Protein AF-A0A356KES4-F1 (afdb_monomer_lite)

Radius of gyration: 26.21 Å; chains: 1; bounding box: 47×46×89 Å

Secondary structure (DSSP, 8-state):
------HHHHHHHHHHHHHHHHHHHHHHHHHHHHHHHHHHHHHHHHHHHHHH--TTSS-SHHHHHSS--SSSHHHH--TTSPBPEEETTTTEEESB-S-SS-PEEETTEEE-B-TTSPBP-PPP-SS-----

pLDDT: mean 84.54, std 13.21, range [36.19, 96.12]

Foldseek 3Di:
DDDDQDPVNVVVVVVVVVVVVVVVVVVVVVVLVVVLVVQQVVLVVLLVCQDCNDPVDLDHDCSAAVDGDQFLVVLADVVPKDEWDADPVVRDIHIRDHNSDDFDDDPNDGADAGSVRDGDDDDGPPDPPPPD

Sequence (132 aa):
MSRRLTLIELLLVVFILAAVAASAATLTDDVDVQARYDVTASRREQVRRAILGEAQAVSGFVADMGRLPTGLDELLQPGTLQTWAFDATYGAGAGWRGPYLSAQFKDGQPVFRDGWGNDWQLWPAAGAAGYG

Structure (mmCIF, N/CA/C/O backbone):
data_AF-A0A356KES4-F1
#
_entry.id   AF-A0A356KES4-F1
#
loop_
_atom_site.group_PDB
_atom_site.id
_atom_site.type_symbol
_atom_site.label_atom_id
_atom_site.label_alt_id
_atom_site.label_comp_id
_atom_site.label_asym_id
_atom_site.label_entity_id
_atom_site.label_seq_id
_atom_site.pdbx_PDB_ins_code
_atom_site.Cartn_x
_atom_site.Cartn_y
_atom_site.Cartn_z
_atom_site.occupancy
_atom_site.B_iso_or_equiv
_atom_site.auth_seq_id
_atom_site.auth_comp_id
_atom_site.auth_asym_id
_atom_site.auth_atom_id
_atom_site.pdbx_PDB_model_num
ATOM 1 N N . MET A 1 1 ? -16.942 16.734 58.321 1.00 45.50 1 MET A N 1
ATOM 2 C CA . MET A 1 1 ? -18.354 16.512 57.939 1.00 45.50 1 MET A CA 1
ATOM 3 C C . MET A 1 1 ? -18.372 15.402 56.892 1.00 45.50 1 MET A C 1
ATOM 5 O O . MET A 1 1 ? -18.305 15.670 55.703 1.00 45.50 1 MET A O 1
ATOM 9 N N . SER A 1 2 ? -18.303 14.145 57.332 1.00 56.56 2 SER A N 1
ATOM 10 C CA . SER A 1 2 ? -18.157 12.992 56.435 1.00 56.56 2 SER A CA 1
ATOM 11 C C . SER A 1 2 ? -19.545 12.579 55.948 1.00 56.56 2 SER A C 1
ATOM 13 O O . SER A 1 2 ? -20.330 12.046 56.734 1.00 56.56 2 SER A O 1
ATOM 15 N N . ARG A 1 3 ? -19.886 12.873 54.687 1.00 63.22 3 ARG A N 1
ATOM 16 C CA . ARG A 1 3 ? -21.101 12.330 54.059 1.00 63.22 3 ARG A CA 1
ATOM 17 C C . ARG A 1 3 ? -20.990 10.805 54.078 1.00 63.22 3 ARG A C 1
ATOM 19 O O . ARG A 1 3 ? -20.049 10.244 53.526 1.00 63.22 3 ARG A O 1
ATOM 26 N N . ARG A 1 4 ? -21.912 10.147 54.779 1.00 62.84 4 ARG A N 1
ATOM 27 C CA . ARG A 1 4 ? -22.005 8.687 54.815 1.00 62.84 4 ARG A CA 1
ATOM 28 C C . ARG A 1 4 ? -22.677 8.254 53.515 1.00 62.84 4 ARG A C 1
ATOM 30 O O . ARG A 1 4 ? -23.871 8.481 53.361 1.00 62.84 4 ARG A O 1
ATOM 37 N N . LEU A 1 5 ? -21.903 7.691 52.589 1.00 72.75 5 LEU A N 1
ATOM 38 C CA . LEU A 1 5 ? -22.441 7.029 51.402 1.00 72.75 5 LEU A CA 1
ATOM 39 C C . LEU A 1 5 ? -23.367 5.903 51.865 1.00 72.75 5 LEU A C 1
ATOM 41 O O . LEU A 1 5 ? -22.968 5.044 52.655 1.00 72.75 5 LEU A O 1
ATOM 45 N N . THR A 1 6 ? -24.616 5.941 51.418 1.00 90.06 6 THR A N 1
ATOM 46 C CA . THR A 1 6 ? -25.573 4.867 51.696 1.00 90.06 6 THR A CA 1
ATOM 47 C C . THR A 1 6 ? -25.350 3.712 50.717 1.00 90.06 6 THR A C 1
ATOM 49 O O . THR A 1 6 ? -24.868 3.920 49.604 1.00 90.06 6 THR A O 1
ATOM 52 N N . LEU A 1 7 ? -25.701 2.480 51.108 1.00 88.62 7 LEU A N 1
ATOM 53 C CA . LEU A 1 7 ? -25.548 1.301 50.238 1.00 88.62 7 LEU A CA 1
ATOM 54 C C . LEU A 1 7 ? -26.289 1.464 48.904 1.00 88.62 7 LEU A C 1
ATOM 56 O O . LEU A 1 7 ? -25.790 1.038 47.868 1.00 88.62 7 LEU A O 1
ATOM 60 N N . ILE A 1 8 ? -27.454 2.118 48.926 1.00 91.25 8 ILE A N 1
ATOM 61 C CA . ILE A 1 8 ? -28.252 2.368 47.724 1.00 91.25 8 ILE A CA 1
ATOM 62 C C . ILE A 1 8 ? -27.596 3.392 46.793 1.00 91.25 8 ILE A C 1
ATOM 64 O O . ILE A 1 8 ? -27.653 3.235 45.580 1.00 91.25 8 ILE A O 1
ATOM 68 N N . GLU A 1 9 ? -26.929 4.407 47.341 1.00 90.81 9 GLU A N 1
ATOM 69 C CA . GLU A 1 9 ? -26.209 5.412 46.558 1.00 90.81 9 GLU A CA 1
ATOM 70 C C . GLU A 1 9 ? -24.961 4.810 45.912 1.00 90.81 9 GLU A C 1
ATOM 72 O O . GLU A 1 9 ? -24.713 5.033 44.731 1.00 90.81 9 GLU A O 1
ATOM 77 N N . LEU A 1 10 ? -24.227 3.967 46.642 1.00 91.69 10 LEU A N 1
ATOM 78 C CA . LEU A 1 10 ? -23.095 3.236 46.076 1.00 91.69 10 LEU A CA 1
ATOM 79 C C . LEU A 1 10 ? -23.551 2.263 44.976 1.00 91.69 10 LEU A C 1
ATOM 81 O O . LEU A 1 10 ? -22.905 2.176 43.935 1.00 91.69 10 LEU A O 1
ATOM 85 N N . LEU A 1 11 ? -24.695 1.598 45.158 1.00 92.38 11 LEU A N 1
ATOM 86 C CA . LEU A 1 11 ? -25.292 0.730 44.140 1.00 92.38 11 LEU A CA 1
ATOM 87 C C . LEU A 1 11 ? -25.728 1.522 42.899 1.00 92.38 11 LEU A C 1
ATOM 89 O O . LEU A 1 11 ? -25.426 1.108 41.781 1.00 92.38 11 LEU A O 1
ATOM 93 N N . LEU A 1 12 ? -26.381 2.673 43.080 1.00 93.81 12 LEU A N 1
ATOM 94 C CA . LEU A 1 12 ? -26.788 3.554 41.983 1.00 93.81 12 LEU A CA 1
ATOM 95 C C . LEU A 1 12 ? -25.571 4.063 41.199 1.00 93.81 12 LEU A C 1
ATOM 97 O O . LEU A 1 12 ? -25.578 4.040 39.972 1.00 93.81 12 LEU A O 1
ATOM 101 N N . VAL A 1 13 ? -24.513 4.487 41.892 1.00 95.38 13 VAL A N 1
ATOM 102 C CA . VAL A 1 13 ? -23.278 4.960 41.254 1.00 95.38 13 VAL A CA 1
ATOM 103 C C . VAL A 1 13 ? -22.629 3.844 40.443 1.00 95.38 13 VAL A C 1
ATOM 105 O O . VAL A 1 13 ? -22.304 4.062 39.280 1.00 95.38 13 VAL A O 1
ATOM 108 N N . VAL A 1 14 ? -22.486 2.642 41.007 1.00 94.62 14 VAL A N 1
ATOM 109 C CA . VAL A 1 14 ? -21.913 1.499 40.276 1.00 94.62 14 VAL A CA 1
ATOM 110 C C . VAL A 1 14 ? -22.782 1.119 39.075 1.00 94.62 14 VAL A C 1
ATOM 112 O O . VAL A 1 14 ? -22.244 0.843 38.006 1.00 94.62 14 VAL A O 1
ATOM 115 N N . PHE A 1 15 ? -24.109 1.171 39.207 1.00 95.44 15 PHE A N 1
ATOM 116 C CA . PHE A 1 15 ? -25.029 0.926 38.096 1.00 95.44 15 PHE A CA 1
ATOM 117 C C . PHE 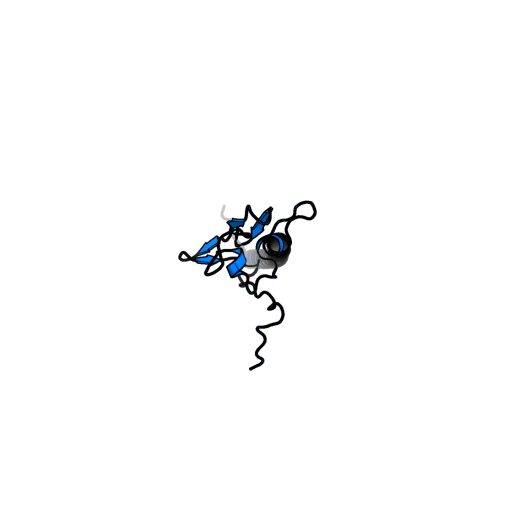A 1 15 ? -24.861 1.951 36.964 1.00 95.44 15 PHE A C 1
ATOM 119 O O . PHE A 1 15 ? -24.739 1.569 35.800 1.00 95.44 15 PHE A O 1
ATOM 126 N N . ILE A 1 16 ? -24.789 3.244 37.293 1.00 96.12 16 ILE A N 1
ATOM 127 C CA . ILE A 1 16 ? -24.574 4.310 36.303 1.00 96.12 16 ILE A CA 1
ATOM 128 C C . ILE A 1 16 ? -23.195 4.165 35.648 1.00 96.12 16 ILE A C 1
ATOM 130 O O . ILE A 1 16 ? -23.091 4.266 34.429 1.00 96.12 16 ILE A O 1
ATOM 134 N N . LEU A 1 17 ? -22.143 3.883 36.424 1.00 95.88 17 LEU A N 1
ATOM 135 C CA . LEU A 1 17 ? -20.797 3.668 35.886 1.00 95.88 17 LEU A CA 1
ATOM 136 C C . LEU A 1 17 ? -20.749 2.465 34.938 1.00 95.88 17 LEU A C 1
ATOM 138 O O . LEU A 1 17 ? -20.122 2.559 33.887 1.00 95.88 17 LEU A O 1
ATOM 142 N N . ALA A 1 18 ? -21.441 1.370 35.263 1.00 94.94 18 ALA A N 1
ATOM 143 C CA . ALA A 1 18 ? -21.543 0.208 34.384 1.00 94.94 18 ALA A CA 1
ATOM 144 C C . ALA A 1 18 ? -22.290 0.538 33.081 1.00 94.94 18 ALA A C 1
ATOM 146 O O . ALA A 1 18 ? -21.837 0.154 32.004 1.00 94.94 18 ALA A O 1
ATOM 147 N N . ALA A 1 19 ? -23.390 1.293 33.158 1.00 94.19 19 ALA A N 1
ATOM 148 C CA . ALA A 1 19 ? -24.142 1.723 31.979 1.00 94.19 19 ALA A CA 1
ATOM 149 C C . ALA A 1 19 ? -23.319 2.655 31.068 1.00 94.19 19 ALA A C 1
ATOM 151 O O . ALA A 1 19 ? -23.332 2.489 29.850 1.00 94.19 19 ALA A O 1
ATOM 152 N N . VAL A 1 20 ? -22.569 3.597 31.652 1.00 94.44 20 VAL A N 1
ATOM 153 C CA . VAL A 1 20 ? -21.672 4.504 30.913 1.00 94.44 20 VAL A CA 1
ATOM 154 C C . VAL A 1 20 ? -20.486 3.749 30.310 1.00 94.44 20 VAL A C 1
ATOM 156 O O . VAL A 1 20 ? -20.101 4.011 29.174 1.00 94.44 20 VAL A O 1
ATOM 159 N N . ALA A 1 21 ? -19.909 2.793 31.039 1.00 91.62 21 ALA A N 1
ATOM 160 C CA . ALA A 1 21 ? -18.831 1.960 30.516 1.00 91.62 21 ALA A CA 1
ATOM 161 C C . ALA A 1 21 ? -19.305 1.104 29.330 1.00 91.62 21 ALA A C 1
ATOM 163 O O . ALA A 1 21 ? -18.604 1.011 28.323 1.00 91.62 21 ALA A O 1
ATOM 164 N N . ALA A 1 22 ? -20.509 0.530 29.418 1.00 88.00 22 ALA A N 1
ATOM 165 C CA . ALA A 1 22 ? -21.098 -0.253 28.337 1.00 88.00 22 ALA A CA 1
ATOM 166 C C . ALA A 1 22 ? -21.362 0.594 27.079 1.00 88.00 22 ALA A C 1
ATOM 168 O O . ALA A 1 22 ? -21.029 0.161 25.979 1.00 88.00 22 ALA A O 1
ATOM 169 N N . SER A 1 23 ? -21.901 1.811 27.225 1.00 86.56 23 SER A N 1
ATOM 170 C CA . SER A 1 23 ? -22.149 2.700 26.080 1.00 86.56 23 SER A CA 1
ATOM 171 C C . SER A 1 23 ? -20.863 3.243 25.447 1.00 86.56 23 SER A C 1
ATOM 173 O O . SER A 1 23 ? -20.791 3.400 24.227 1.00 86.56 23 SER A O 1
ATOM 175 N N . ALA A 1 24 ? -19.823 3.494 26.247 1.00 83.62 24 ALA A N 1
ATOM 176 C CA . ALA A 1 24 ? -18.511 3.885 25.735 1.00 83.62 24 ALA A CA 1
ATOM 177 C C . ALA A 1 24 ? -17.846 2.766 24.911 1.00 83.62 24 ALA A C 1
ATOM 179 O O . ALA A 1 24 ? -17.231 3.048 23.880 1.00 83.62 24 ALA A O 1
ATOM 180 N N . ALA A 1 25 ? -17.999 1.504 25.330 1.00 82.56 25 ALA A N 1
ATOM 181 C CA . ALA A 1 25 ? -17.463 0.357 24.599 1.00 82.56 25 ALA A CA 1
ATOM 182 C C . ALA A 1 25 ? -18.085 0.237 23.197 1.00 82.56 25 ALA A C 1
ATOM 184 O O . ALA A 1 25 ? -17.355 0.161 22.213 1.00 82.56 25 ALA A O 1
ATOM 185 N N . THR A 1 26 ? -19.415 0.347 23.084 1.00 79.56 26 THR A N 1
ATOM 186 C CA . THR A 1 26 ? -20.113 0.191 21.794 1.00 79.56 26 THR A CA 1
ATOM 187 C C . THR A 1 26 ? -19.743 1.255 20.759 1.00 79.56 26 THR A C 1
ATOM 189 O O . THR A 1 26 ? -19.674 0.956 19.576 1.00 79.56 26 THR A O 1
ATOM 192 N N . LEU A 1 27 ? -19.463 2.494 21.183 1.00 76.88 27 LEU A N 1
ATOM 193 C CA . LEU A 1 27 ? -19.045 3.563 20.263 1.00 76.88 27 LEU A CA 1
ATOM 194 C C . LEU A 1 27 ? -17.633 3.349 19.703 1.00 76.88 27 LEU A C 1
ATOM 196 O O . LEU A 1 27 ? -17.303 3.864 18.637 1.00 76.88 27 LEU A O 1
ATOM 200 N N . THR A 1 28 ? -16.788 2.626 20.437 1.00 76.25 28 THR A N 1
ATOM 201 C CA . THR A 1 28 ? -15.391 2.406 20.052 1.00 76.25 28 THR A CA 1
ATOM 202 C C . THR A 1 28 ? -15.282 1.347 18.953 1.00 76.25 28 THR A C 1
ATOM 204 O O . THR A 1 28 ? -14.486 1.514 18.029 1.00 76.25 28 THR A O 1
ATOM 207 N N . ASP A 1 29 ? -16.119 0.308 19.009 1.00 74.44 29 ASP A N 1
ATOM 208 C CA . ASP A 1 29 ? -16.090 -0.806 18.055 1.00 74.44 29 ASP A CA 1
ATOM 209 C C . ASP A 1 29 ? -16.471 -0.364 16.629 1.00 74.44 29 ASP A C 1
ATOM 211 O O . ASP A 1 29 ? -15.770 -0.691 15.669 1.00 74.44 29 ASP A O 1
ATOM 215 N N . ASP A 1 30 ? -17.530 0.440 16.479 1.00 76.38 30 ASP A N 1
ATOM 216 C CA . ASP A 1 30 ? -17.999 0.905 15.163 1.00 76.38 30 ASP A CA 1
ATOM 217 C C . ASP A 1 30 ? -16.963 1.795 14.453 1.00 76.38 30 ASP A C 1
ATOM 219 O O . ASP A 1 30 ? -16.732 1.676 13.245 1.00 76.38 30 ASP A O 1
ATOM 223 N N . VAL A 1 31 ? -16.297 2.676 15.208 1.00 76.56 31 VAL A N 1
ATOM 224 C CA . VAL A 1 31 ? -15.269 3.581 14.671 1.00 76.56 31 VAL A CA 1
ATOM 225 C C . VAL A 1 31 ? -14.016 2.808 14.252 1.00 76.56 31 VAL A C 1
ATOM 227 O O . VAL A 1 31 ? -13.439 3.107 13.203 1.00 76.56 31 VAL A O 1
ATOM 230 N N . ASP A 1 32 ? -13.604 1.801 15.026 1.00 86.38 32 ASP A N 1
ATOM 231 C CA . ASP A 1 32 ? -12.461 0.943 14.689 1.00 86.38 32 ASP A CA 1
ATOM 232 C C . ASP A 1 32 ? -12.725 0.145 13.402 1.00 86.38 32 ASP A C 1
ATOM 234 O O . ASP A 1 32 ? -11.888 0.130 12.495 1.00 86.38 32 ASP A O 1
ATOM 238 N N . VAL A 1 33 ? -13.914 -0.448 13.254 1.00 87.38 33 VAL A N 1
ATOM 239 C CA . VAL A 1 33 ? -14.281 -1.186 12.032 1.00 87.38 33 VAL A CA 1
ATOM 240 C C . VAL A 1 33 ? -14.272 -0.276 10.803 1.00 87.38 33 VAL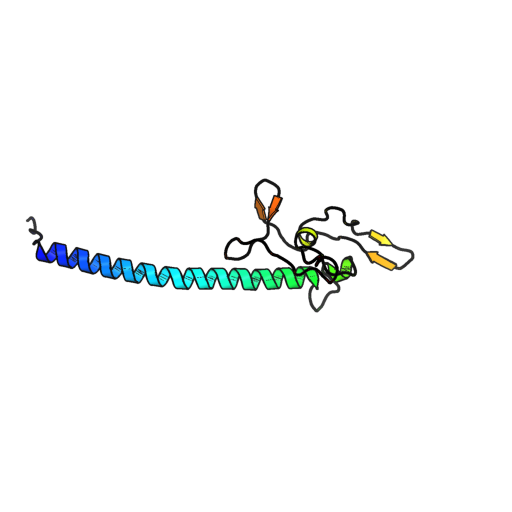 A C 1
ATOM 242 O O . VAL A 1 33 ? -13.691 -0.646 9.775 1.00 87.38 33 VAL A O 1
ATOM 245 N N . GLN A 1 34 ? -14.858 0.920 10.902 1.00 88.31 34 GLN A N 1
ATOM 246 C CA . GLN A 1 34 ? -14.867 1.874 9.793 1.00 88.31 34 GLN A CA 1
ATOM 247 C C . GLN A 1 34 ? -13.443 2.302 9.408 1.00 88.31 34 GLN A C 1
ATOM 249 O O . GLN A 1 34 ? -13.090 2.286 8.227 1.00 88.31 34 GLN A O 1
ATOM 254 N N . ALA A 1 35 ? -12.592 2.602 10.392 1.00 91.00 35 ALA A N 1
ATOM 255 C CA . ALA A 1 35 ? -11.205 2.983 10.141 1.00 91.00 35 ALA A CA 1
ATOM 256 C C . ALA A 1 35 ? -10.425 1.878 9.408 1.00 91.00 35 ALA A C 1
ATOM 258 O O . ALA A 1 35 ? -9.699 2.152 8.448 1.00 91.00 35 ALA A O 1
ATOM 259 N N . ARG A 1 36 ? -10.597 0.612 9.806 1.00 91.25 36 ARG A N 1
ATOM 260 C CA . ARG A 1 36 ? -9.940 -0.533 9.145 1.00 91.25 36 ARG A CA 1
ATOM 261 C C . ARG A 1 36 ? -10.436 -0.748 7.719 1.00 91.25 36 ARG A C 1
ATOM 263 O O . ARG A 1 36 ? -9.639 -1.079 6.832 1.00 91.25 36 ARG A O 1
ATOM 270 N N . TYR A 1 37 ? -11.727 -0.528 7.481 1.00 92.94 37 TYR A N 1
ATOM 271 C CA . TYR A 1 37 ? -12.297 -0.569 6.140 1.00 92.94 37 TYR A CA 1
ATOM 272 C C . TYR A 1 37 ? -11.685 0.499 5.233 1.00 92.94 37 TYR A C 1
ATOM 274 O O . TYR A 1 37 ? -11.213 0.175 4.137 1.00 92.94 37 TYR A O 1
ATOM 282 N N . ASP A 1 38 ? -11.609 1.741 5.708 1.00 94.94 38 ASP A N 1
ATOM 283 C CA . ASP A 1 38 ? -11.043 2.856 4.947 1.00 94.94 38 ASP A CA 1
ATOM 284 C C . ASP A 1 38 ? -9.556 2.631 4.637 1.00 94.94 38 ASP A C 1
ATOM 286 O O . ASP A 1 38 ? -9.106 2.856 3.506 1.00 94.94 38 ASP A O 1
ATOM 290 N N . VAL A 1 39 ? -8.796 2.094 5.601 1.00 93.25 39 VAL A N 1
ATOM 291 C CA . VAL A 1 39 ? -7.401 1.678 5.384 1.00 93.25 39 VAL A CA 1
ATOM 292 C C . VAL A 1 39 ? -7.322 0.651 4.260 1.00 93.25 39 VAL A C 1
ATOM 294 O O . VAL A 1 39 ? -6.534 0.817 3.329 1.00 93.25 39 VAL A O 1
ATOM 297 N N . THR A 1 40 ? -8.153 -0.386 4.284 1.00 92.38 40 THR A N 1
ATOM 298 C CA . THR A 1 40 ? -8.115 -1.437 3.259 1.00 92.38 40 THR A CA 1
ATOM 299 C C . THR A 1 40 ? -8.550 -0.931 1.888 1.00 92.38 40 THR A C 1
ATOM 301 O O . THR A 1 40 ? -7.946 -1.291 0.876 1.00 92.38 40 THR A O 1
ATOM 304 N N . ALA A 1 41 ? -9.553 -0.056 1.827 1.00 93.62 41 ALA A N 1
ATOM 305 C CA . ALA A 1 41 ? -9.967 0.592 0.587 1.00 93.62 41 ALA A CA 1
ATOM 306 C C . ALA A 1 41 ? -8.833 1.441 -0.011 1.00 93.62 41 ALA A C 1
ATOM 308 O O . ALA A 1 41 ? -8.523 1.306 -1.197 1.00 93.62 41 ALA A O 1
ATOM 309 N N . SER A 1 42 ? -8.154 2.239 0.818 1.00 93.81 42 SER A N 1
ATOM 310 C CA . SER A 1 42 ? -6.983 3.022 0.407 1.00 93.81 42 SER A CA 1
ATOM 311 C C . SER A 1 42 ? -5.832 2.132 -0.074 1.00 93.81 42 SER A C 1
ATOM 313 O O . SER A 1 42 ? -5.210 2.409 -1.102 1.00 93.81 42 SER A O 1
ATOM 315 N N . ARG A 1 43 ? -5.573 1.017 0.617 1.00 92.00 43 ARG A N 1
ATOM 316 C CA . ARG A 1 43 ? -4.538 0.049 0.230 1.00 92.00 43 ARG A CA 1
ATOM 3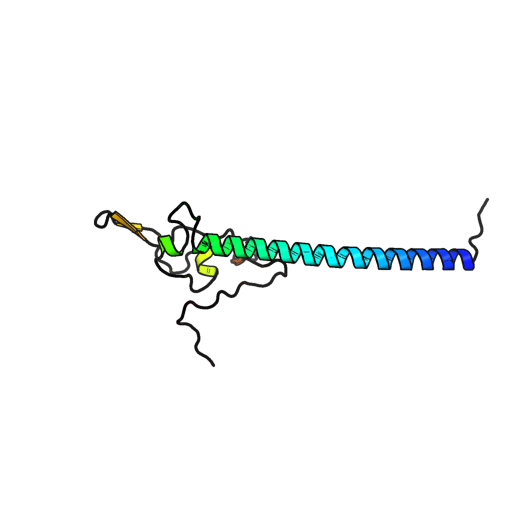17 C C . ARG A 1 43 ? -4.851 -0.626 -1.108 1.00 92.00 43 ARG A C 1
ATOM 319 O O . ARG A 1 43 ? -3.951 -0.717 -1.939 1.00 92.00 43 ARG A O 1
ATOM 326 N N . ARG A 1 44 ? -6.108 -1.010 -1.372 1.00 91.69 44 ARG A N 1
ATOM 327 C CA . ARG A 1 44 ? -6.527 -1.532 -2.693 1.00 91.69 44 ARG A CA 1
ATOM 328 C C . ARG A 1 44 ? -6.224 -0.552 -3.814 1.00 91.69 44 ARG A C 1
ATOM 330 O O . ARG A 1 44 ? -5.727 -0.949 -4.864 1.00 91.69 44 ARG A O 1
ATOM 337 N N . GLU A 1 45 ? -6.521 0.721 -3.590 1.00 92.75 45 GLU A N 1
ATOM 338 C CA . GLU A 1 45 ? -6.283 1.760 -4.586 1.00 92.75 45 GLU A CA 1
ATOM 339 C C . GLU A 1 45 ? -4.783 1.978 -4.833 1.00 92.75 45 GLU A C 1
ATOM 341 O O . GLU A 1 45 ? -4.370 2.121 -5.983 1.00 92.75 45 GLU A O 1
ATOM 346 N N . GLN A 1 46 ? -3.955 1.923 -3.784 1.00 92.75 46 GLN A N 1
ATOM 347 C CA . GLN A 1 46 ? -2.493 1.959 -3.920 1.00 92.75 46 GLN A CA 1
ATOM 348 C C . GLN A 1 46 ? -1.982 0.787 -4.766 1.00 92.75 46 GLN A C 1
ATOM 350 O O . GLN A 1 46 ? -1.211 1.007 -5.695 1.00 92.75 46 GLN A O 1
ATOM 355 N N . VAL A 1 47 ? -2.459 -0.436 -4.507 1.00 92.19 47 VAL A N 1
ATOM 356 C CA . VAL A 1 47 ? -2.102 -1.620 -5.309 1.00 92.19 47 VAL A CA 1
ATOM 357 C C . VAL A 1 47 ? -2.533 -1.443 -6.764 1.00 92.19 47 VAL A C 1
ATOM 359 O O . VAL A 1 47 ? -1.744 -1.674 -7.676 1.00 92.19 47 VAL A O 1
ATOM 362 N N . ARG A 1 48 ? -3.759 -0.966 -7.009 1.00 91.38 48 ARG A N 1
ATOM 363 C CA . ARG A 1 48 ? -4.260 -0.725 -8.369 1.00 91.38 48 ARG A CA 1
ATOM 364 C C . ARG A 1 48 ? -3.372 0.258 -9.136 1.00 91.38 48 ARG A C 1
ATOM 366 O O . ARG A 1 48 ? -3.037 -0.003 -10.290 1.00 91.38 48 ARG A O 1
ATOM 373 N N . ARG A 1 49 ? -2.979 1.363 -8.498 1.00 92.81 49 ARG A N 1
ATOM 374 C CA . ARG A 1 49 ? -2.080 2.370 -9.087 1.00 92.81 49 ARG A CA 1
ATOM 375 C C . ARG A 1 49 ? -0.658 1.851 -9.271 1.00 92.81 49 ARG A C 1
ATOM 377 O O . ARG A 1 49 ? -0.036 2.175 -10.269 1.00 92.81 49 ARG A O 1
ATOM 384 N N . ALA A 1 50 ? -0.157 1.018 -8.366 1.00 93.19 50 ALA A N 1
ATOM 385 C CA . ALA A 1 50 ? 1.149 0.381 -8.519 1.00 93.19 50 ALA A CA 1
ATOM 386 C C . ALA A 1 50 ? 1.198 -0.539 -9.751 1.00 93.19 50 ALA A C 1
ATOM 388 O O . ALA A 1 50 ? 2.196 -0.569 -10.468 1.00 93.19 50 ALA A O 1
ATOM 389 N N . ILE A 1 51 ? 0.106 -1.259 -10.023 1.00 92.50 51 ILE A N 1
ATOM 390 C CA . ILE A 1 51 ? 0.005 -2.175 -11.166 1.00 92.50 51 ILE A CA 1
ATOM 391 C C . ILE A 1 51 ? -0.178 -1.412 -12.480 1.00 92.50 51 ILE A C 1
ATOM 393 O O . ILE A 1 51 ? 0.551 -1.662 -13.438 1.00 92.50 51 ILE A O 1
ATOM 397 N N . LEU A 1 52 ? -1.166 -0.515 -12.533 1.00 92.25 52 LEU A N 1
ATOM 398 C CA . LEU A 1 52 ? -1.624 0.118 -13.777 1.00 92.25 52 LEU A CA 1
ATOM 399 C C . LEU A 1 52 ? -1.033 1.508 -14.031 1.00 92.25 52 LEU A C 1
ATOM 401 O O . LEU A 1 52 ? -1.217 2.045 -15.118 1.00 92.25 52 LEU A O 1
ATOM 405 N N . GLY A 1 53 ? -0.391 2.105 -13.031 1.00 89.75 53 GLY A N 1
ATOM 406 C CA . GLY A 1 53 ? 0.043 3.492 -13.077 1.00 89.75 53 GLY A CA 1
ATOM 407 C C . GLY A 1 53 ? -1.089 4.494 -12.877 1.00 89.75 53 GLY A C 1
ATOM 408 O O . GLY A 1 53 ? -2.206 4.178 -12.445 1.00 89.75 53 GLY A O 1
ATOM 409 N N . GLU A 1 54 ? -0.776 5.746 -13.186 1.00 87.12 54 GLU A N 1
ATOM 410 C CA . GLU A 1 54 ? -1.728 6.853 -13.168 1.00 87.12 54 GLU A CA 1
ATOM 411 C C . GLU A 1 54 ? -2.322 7.069 -14.561 1.00 87.12 54 GLU A C 1
ATOM 413 O O . GLU A 1 54 ? -1.644 6.905 -15.564 1.00 87.12 54 GLU A O 1
ATOM 418 N N . ALA A 1 55 ? -3.581 7.504 -14.655 1.00 78.38 55 ALA A N 1
ATOM 419 C CA . ALA A 1 55 ? -4.282 7.612 -15.943 1.00 78.38 55 ALA A CA 1
ATOM 420 C C . ALA A 1 55 ? -3.603 8.542 -16.974 1.00 78.38 55 ALA A C 1
ATOM 422 O O . ALA A 1 55 ? -3.882 8.440 -18.164 1.00 78.38 55 ALA A O 1
ATOM 423 N N . GLN A 1 56 ? -2.745 9.460 -16.523 1.00 80.56 56 GLN A N 1
ATOM 424 C CA . GLN A 1 56 ? -2.067 10.447 -17.369 1.00 80.56 56 GLN A CA 1
ATOM 425 C C . GLN A 1 56 ? -0.613 10.074 -17.696 1.00 80.56 56 GLN A C 1
ATOM 427 O O . GLN A 1 56 ? 0.044 10.804 -18.435 1.00 80.56 56 GLN A O 1
ATOM 432 N N . ALA A 1 57 ? -0.100 8.960 -17.165 1.00 80.62 57 ALA A N 1
ATOM 433 C CA . ALA A 1 57 ? 1.281 8.539 -17.357 1.00 80.62 57 ALA A CA 1
ATOM 434 C C . ALA A 1 57 ? 1.354 7.042 -17.672 1.00 80.62 57 ALA A C 1
ATOM 436 O O . ALA A 1 57 ? 0.707 6.225 -17.028 1.00 80.62 57 ALA A O 1
ATOM 437 N N . VAL A 1 58 ? 2.196 6.671 -18.637 1.00 82.56 58 VAL A N 1
ATOM 438 C CA . VAL A 1 58 ? 2.561 5.266 -18.855 1.00 82.56 58 VAL A CA 1
ATOM 439 C C . VAL A 1 58 ? 3.518 4.877 -17.729 1.00 82.56 58 VAL A C 1
ATOM 441 O O . VAL A 1 58 ? 4.724 5.103 -17.813 1.00 82.56 58 VAL A O 1
ATOM 444 N N . SER A 1 59 ? 2.952 4.409 -16.620 1.00 86.88 59 SER A N 1
ATOM 445 C CA . SER A 1 59 ? 3.675 4.070 -15.396 1.00 86.88 59 SER A CA 1
ATOM 446 C C . SER A 1 59 ? 3.099 2.818 -14.739 1.00 86.88 59 SER A C 1
ATOM 448 O O . SER A 1 59 ? 2.087 2.271 -15.175 1.00 86.88 59 SER A O 1
ATOM 450 N N . GLY A 1 60 ? 3.766 2.348 -13.688 1.00 91.69 60 GLY A N 1
ATOM 451 C CA . GLY A 1 60 ? 3.369 1.148 -12.963 1.00 91.69 60 GLY A CA 1
ATOM 452 C C . GLY A 1 60 ? 3.966 -0.131 -13.541 1.00 91.69 60 GLY A C 1
ATOM 453 O O . GLY A 1 60 ? 4.609 -0.144 -14.592 1.00 91.69 60 GLY A O 1
ATOM 454 N N . PHE A 1 61 ? 3.743 -1.225 -12.822 1.00 93.75 61 PHE A N 1
ATOM 455 C CA . PHE A 1 61 ? 4.362 -2.513 -13.109 1.00 93.75 61 PHE A CA 1
ATOM 456 C C . PHE A 1 61 ? 4.047 -3.017 -14.521 1.00 93.75 61 PHE A C 1
ATOM 458 O O . PHE A 1 61 ? 4.938 -3.498 -15.214 1.00 93.75 61 PHE A O 1
ATOM 465 N N . VAL A 1 62 ? 2.801 -2.878 -14.985 1.00 92.69 62 VAL A N 1
ATOM 466 C CA . VAL A 1 62 ? 2.402 -3.357 -16.320 1.00 92.69 62 VAL A CA 1
ATOM 467 C C . VAL A 1 62 ? 3.091 -2.567 -17.431 1.00 92.69 62 VAL A C 1
ATOM 469 O O . VAL A 1 62 ? 3.464 -3.158 -18.441 1.00 92.69 62 VAL A O 1
ATOM 472 N N . ALA A 1 63 ? 3.291 -1.261 -17.247 1.00 91.75 63 ALA A N 1
ATOM 473 C CA . ALA A 1 63 ? 3.980 -0.426 -18.225 1.00 91.75 63 ALA A CA 1
ATOM 474 C C . ALA A 1 63 ? 5.464 -0.800 -18.362 1.00 91.75 63 ALA A C 1
ATOM 476 O O . ALA A 1 63 ? 5.988 -0.824 -19.472 1.00 91.75 63 ALA A O 1
ATOM 477 N N . ASP A 1 64 ? 6.117 -1.125 -17.246 1.00 92.00 64 ASP A N 1
ATOM 478 C CA . ASP A 1 64 ? 7.546 -1.443 -17.215 1.00 92.00 64 ASP A CA 1
ATOM 479 C C . ASP A 1 64 ? 7.845 -2.916 -17.566 1.00 92.00 64 ASP A C 1
ATOM 481 O O . ASP A 1 64 ? 8.857 -3.223 -18.201 1.00 92.00 64 ASP A O 1
ATOM 485 N N . MET A 1 65 ? 6.974 -3.841 -17.150 1.00 91.56 65 MET A N 1
ATOM 486 C CA . MET A 1 65 ? 7.187 -5.292 -17.261 1.00 91.56 65 MET A CA 1
ATOM 487 C C . MET A 1 65 ? 6.399 -5.942 -18.401 1.00 91.56 65 MET A C 1
ATOM 489 O O . MET A 1 65 ? 6.670 -7.090 -18.750 1.00 91.56 65 MET A O 1
ATOM 493 N N . GLY A 1 66 ? 5.385 -5.263 -18.946 1.00 89.75 66 GLY A N 1
ATOM 494 C CA . GLY A 1 66 ? 4.516 -5.795 -20.001 1.00 89.75 66 GLY A CA 1
ATOM 495 C C . GLY A 1 66 ? 3.598 -6.944 -19.560 1.00 89.75 66 GLY A C 1
ATOM 496 O O . GLY A 1 66 ? 2.964 -7.579 -20.400 1.00 89.75 66 GLY A O 1
ATOM 497 N N . ARG A 1 67 ? 3.514 -7.232 -18.255 1.00 90.38 67 ARG A N 1
ATOM 498 C CA . ARG A 1 67 ? 2.669 -8.289 -17.679 1.00 90.38 67 ARG A CA 1
ATOM 499 C C . ARG A 1 67 ? 2.077 -7.865 -16.341 1.00 90.38 67 ARG A C 1
ATOM 501 O O . ARG A 1 67 ? 2.601 -6.972 -15.683 1.00 90.38 67 ARG A O 1
ATOM 508 N N . LEU A 1 68 ? 1.014 -8.544 -15.914 1.00 90.44 68 LEU A N 1
ATOM 509 C CA . LEU A 1 68 ? 0.513 -8.419 -14.546 1.00 90.44 68 LEU A CA 1
ATOM 510 C C . LEU A 1 68 ? 1.506 -9.046 -13.552 1.00 90.44 68 LEU A C 1
ATOM 512 O O . LEU A 1 68 ? 2.205 -10.007 -13.909 1.00 90.44 68 LEU A O 1
ATOM 516 N N . PRO A 1 69 ? 1.583 -8.519 -12.319 1.00 90.19 69 PRO A N 1
ATOM 517 C CA . PRO A 1 69 ? 2.374 -9.150 -11.280 1.00 90.19 69 PRO A CA 1
ATOM 518 C C . PRO A 1 69 ? 1.774 -10.507 -10.907 1.00 90.19 69 PRO A C 1
ATOM 520 O O . PRO A 1 69 ? 0.553 -10.688 -10.918 1.00 90.19 69 PRO A O 1
ATOM 523 N N . THR A 1 70 ? 2.637 -11.463 -10.580 1.00 88.00 70 THR A N 1
ATOM 524 C CA . THR A 1 70 ? 2.207 -12.794 -10.117 1.00 88.00 70 THR A CA 1
ATOM 525 C C . THR A 1 70 ? 1.875 -12.804 -8.626 1.00 88.00 70 THR A C 1
ATOM 527 O O . THR A 1 70 ? 1.048 -13.598 -8.181 1.00 88.00 70 THR A O 1
ATOM 530 N N . GLY A 1 71 ? 2.470 -11.874 -7.878 1.00 87.06 71 GLY A N 1
ATOM 531 C CA . GLY A 1 71 ? 2.289 -11.680 -6.450 1.00 87.06 71 GLY A CA 1
ATOM 532 C C . GLY A 1 71 ? 2.572 -10.235 -6.048 1.00 87.06 71 GLY A C 1
ATOM 533 O O . GLY A 1 71 ? 3.077 -9.428 -6.830 1.00 87.06 71 GLY A O 1
ATOM 534 N N . LEU A 1 72 ? 2.190 -9.881 -4.820 1.00 88.12 72 LEU A N 1
ATOM 535 C CA . LEU A 1 72 ? 2.400 -8.531 -4.290 1.00 88.12 72 LEU A CA 1
ATOM 536 C C . LEU A 1 72 ? 3.890 -8.227 -4.051 1.00 88.12 72 LEU A C 1
ATOM 538 O O . LEU A 1 72 ? 4.301 -7.070 -4.067 1.00 88.12 72 LEU A O 1
ATOM 542 N N . ASP A 1 73 ? 4.698 -9.258 -3.835 1.00 88.88 73 ASP A N 1
ATOM 543 C CA . ASP A 1 73 ? 6.136 -9.172 -3.597 1.00 88.88 73 ASP A CA 1
ATOM 544 C C . ASP A 1 73 ? 6.877 -8.484 -4.750 1.00 88.88 73 ASP A C 1
ATOM 546 O O . ASP A 1 73 ? 7.731 -7.637 -4.491 1.00 88.88 73 ASP A O 1
ATOM 550 N N . GLU A 1 74 ? 6.474 -8.736 -6.000 1.00 91.00 74 GLU A N 1
ATOM 551 C CA . GLU A 1 74 ? 7.043 -8.089 -7.193 1.00 91.00 74 GLU A CA 1
ATOM 552 C C . GLU A 1 74 ? 6.824 -6.562 -7.207 1.00 91.00 74 GLU A C 1
ATOM 554 O O . GLU A 1 74 ? 7.582 -5.820 -7.836 1.00 91.00 74 GLU A O 1
ATOM 559 N N . LEU A 1 75 ? 5.801 -6.070 -6.497 1.00 92.06 75 LEU A N 1
ATOM 560 C CA . LEU A 1 75 ? 5.535 -4.637 -6.349 1.00 92.06 75 LEU A CA 1
ATOM 561 C C . LEU A 1 75 ? 6.367 -3.994 -5.233 1.00 92.06 75 LEU A C 1
ATOM 563 O O . LEU A 1 75 ? 6.514 -2.773 -5.214 1.00 92.06 75 LEU A O 1
ATOM 567 N N . LEU A 1 76 ? 6.892 -4.788 -4.299 1.00 91.94 76 LEU A N 1
ATOM 568 C CA . LEU A 1 76 ? 7.651 -4.310 -3.140 1.00 91.94 76 LEU A CA 1
ATOM 569 C C . LEU A 1 76 ? 9.161 -4.417 -3.371 1.00 91.94 76 LEU A C 1
ATOM 571 O O . LEU A 1 76 ? 9.919 -3.565 -2.910 1.00 91.94 76 LEU A O 1
ATOM 575 N N . GLN A 1 77 ? 9.604 -5.458 -4.075 1.00 91.19 77 GLN A N 1
ATOM 576 C CA . GLN A 1 77 ? 11.017 -5.765 -4.270 1.00 91.19 77 GLN A CA 1
ATOM 577 C C . GLN A 1 77 ? 11.263 -6.472 -5.613 1.00 91.19 77 GLN A C 1
ATOM 579 O O . GLN A 1 77 ? 10.374 -7.153 -6.121 1.00 91.19 77 GLN A O 1
ATOM 584 N N . PRO A 1 78 ? 12.471 -6.351 -6.193 1.00 88.94 78 PRO A N 1
ATOM 585 C CA . PRO A 1 78 ? 12.752 -6.905 -7.516 1.00 88.94 78 PRO A CA 1
ATOM 586 C C . PRO A 1 78 ? 12.854 -8.433 -7.515 1.00 88.94 78 PRO A C 1
ATOM 588 O O . PRO A 1 78 ? 12.544 -9.064 -8.519 1.00 88.94 78 PRO A O 1
ATOM 591 N N . GLY A 1 79 ? 13.307 -9.051 -6.419 1.00 87.31 79 GLY A N 1
ATOM 592 C CA . GLY A 1 79 ? 13.536 -10.497 -6.364 1.00 87.31 79 GLY A CA 1
ATOM 593 C C . GLY A 1 79 ? 14.492 -10.967 -7.468 1.00 87.31 79 GLY A C 1
ATOM 594 O O . GLY A 1 79 ? 15.669 -10.617 -7.462 1.00 87.31 79 GLY A O 1
ATOM 595 N N . THR A 1 80 ? 13.975 -11.759 -8.412 1.00 88.94 80 THR A N 1
ATOM 596 C CA . THR A 1 80 ? 14.705 -12.277 -9.589 1.00 88.94 80 THR A CA 1
ATOM 597 C C . THR A 1 80 ? 14.363 -11.548 -10.892 1.00 88.94 80 THR A C 1
ATOM 599 O O . THR A 1 80 ? 14.836 -11.938 -11.961 1.00 88.94 80 THR A O 1
ATOM 602 N N . LEU A 1 81 ? 13.533 -10.504 -10.828 1.00 90.94 81 LEU A N 1
ATOM 603 C CA . LEU A 1 81 ? 13.131 -9.735 -11.997 1.00 90.94 81 LEU A CA 1
ATOM 604 C C . LEU A 1 81 ? 14.324 -8.986 -12.588 1.00 90.94 81 LEU A C 1
ATOM 606 O O . LEU A 1 81 ? 15.181 -8.466 -11.874 1.00 90.94 81 LEU A O 1
ATOM 610 N N . GLN A 1 82 ? 14.348 -8.899 -13.916 1.00 90.81 82 GLN A N 1
ATOM 611 C CA . GLN A 1 82 ? 15.322 -8.080 -14.620 1.00 90.81 82 GLN A CA 1
ATOM 612 C C . GLN A 1 82 ? 15.128 -6.615 -14.223 1.00 90.81 82 GLN A C 1
ATOM 614 O O . GLN A 1 82 ? 14.037 -6.075 -14.390 1.00 90.81 82 GLN A O 1
ATOM 619 N N . THR A 1 83 ? 16.185 -5.971 -13.733 1.00 93.19 83 THR A N 1
ATOM 620 C CA . THR A 1 83 ? 16.195 -4.529 -13.463 1.00 93.19 83 THR A CA 1
ATOM 621 C C . THR A 1 83 ? 15.945 -3.743 -14.744 1.00 93.19 83 THR A C 1
ATOM 623 O O . THR A 1 83 ? 16.410 -4.132 -15.817 1.00 93.19 83 THR A O 1
ATOM 626 N N . TRP A 1 84 ? 15.235 -2.623 -14.625 1.00 93.50 84 TRP A N 1
ATOM 627 C CA . TRP A 1 84 ? 14.962 -1.723 -15.737 1.00 93.50 84 TRP A CA 1
ATOM 628 C C . TRP A 1 8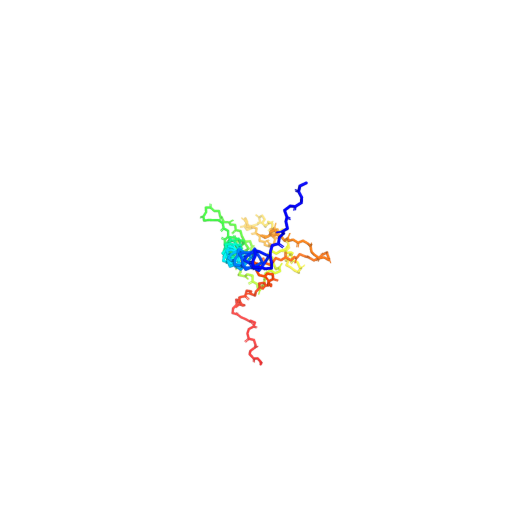4 ? 16.229 -1.392 -16.536 1.00 93.50 84 TRP A C 1
ATOM 630 O O . TRP A 1 84 ? 17.257 -1.006 -15.971 1.00 93.50 84 TRP A O 1
ATOM 640 N N . ALA A 1 85 ? 16.128 -1.514 -17.857 1.00 93.81 85 ALA A N 1
ATOM 641 C CA . ALA A 1 85 ? 17.164 -1.130 -18.802 1.00 93.81 85 ALA A CA 1
ATOM 642 C C . ALA A 1 85 ? 16.536 -0.494 -20.047 1.00 93.81 85 ALA A C 1
ATOM 644 O O . ALA A 1 85 ? 15.482 -0.930 -20.511 1.00 93.81 85 ALA A O 1
ATOM 645 N N . PHE A 1 86 ? 17.198 0.526 -20.594 1.00 93.62 86 PHE A N 1
ATOM 646 C CA . PHE A 1 86 ? 16.807 1.175 -21.844 1.00 93.62 86 PHE A CA 1
ATOM 647 C C . PHE A 1 86 ? 17.617 0.622 -23.013 1.00 93.62 86 PHE A C 1
ATOM 649 O O . PHE A 1 86 ? 18.847 0.689 -22.996 1.00 93.62 86 PHE A O 1
ATOM 656 N N . ASP A 1 87 ? 16.933 0.119 -24.038 1.00 92.88 87 ASP A N 1
ATOM 657 C CA . ASP A 1 87 ? 17.559 -0.292 -25.290 1.00 92.88 87 ASP A CA 1
ATOM 658 C C . ASP A 1 87 ? 17.482 0.850 -26.310 1.00 92.88 87 ASP A C 1
ATOM 660 O O . ASP A 1 87 ? 16.419 1.181 -26.842 1.00 92.88 87 ASP A O 1
ATOM 664 N N . ALA A 1 88 ? 18.637 1.453 -26.599 1.00 93.50 88 ALA A N 1
ATOM 665 C CA . ALA A 1 88 ? 18.755 2.552 -27.552 1.00 93.50 88 ALA A CA 1
ATOM 666 C C . ALA A 1 88 ? 18.493 2.132 -29.010 1.00 93.50 88 ALA A C 1
ATOM 668 O O . ALA A 1 88 ? 18.194 2.992 -29.836 1.00 93.50 88 ALA A O 1
ATOM 669 N N . THR A 1 89 ? 18.577 0.837 -29.330 1.00 93.88 89 THR A N 1
ATOM 670 C CA . THR A 1 89 ? 18.297 0.308 -30.674 1.00 93.88 89 THR A CA 1
ATOM 671 C C . THR A 1 89 ? 16.802 0.328 -30.974 1.00 93.88 89 THR A C 1
ATOM 673 O O . THR A 1 89 ? 16.396 0.701 -32.073 1.00 93.88 89 THR A O 1
ATOM 676 N N . TYR A 1 90 ? 15.979 -0.050 -29.992 1.00 88.38 90 TYR A N 1
ATOM 677 C CA . TYR A 1 90 ? 14.518 -0.101 -30.128 1.00 88.38 90 TYR A CA 1
ATOM 678 C C . TYR A 1 90 ? 13.810 1.130 -29.549 1.00 88.38 90 TYR A C 1
ATOM 680 O O . TYR A 1 90 ? 12.602 1.280 -29.722 1.00 88.38 90 TYR A O 1
ATOM 688 N N . GLY A 1 91 ? 14.541 2.016 -28.865 1.00 90.19 91 GLY A N 1
ATOM 689 C CA . GLY A 1 91 ? 13.990 3.221 -28.245 1.00 90.19 91 GLY A CA 1
ATOM 690 C C . GLY A 1 91 ? 13.016 2.927 -27.100 1.00 90.19 91 GLY A C 1
ATOM 691 O O . GLY A 1 91 ? 12.144 3.747 -26.818 1.00 90.19 91 GLY A O 1
AT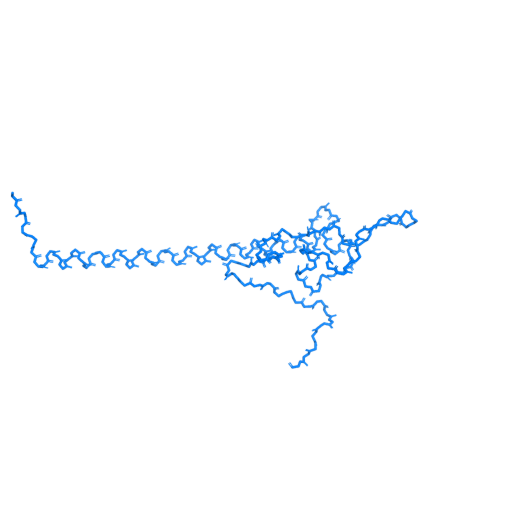OM 692 N N . ALA A 1 92 ? 13.140 1.764 -26.458 1.00 87.19 92 ALA A N 1
ATOM 693 C CA . ALA A 1 92 ? 12.222 1.290 -25.430 1.00 87.19 92 ALA A CA 1
ATOM 694 C C . ALA A 1 92 ? 12.985 0.832 -24.183 1.00 87.19 92 ALA A C 1
ATOM 696 O O . ALA A 1 92 ? 14.073 0.265 -24.275 1.00 87.19 92 ALA A O 1
ATOM 697 N N . GLY A 1 93 ? 12.400 1.081 -23.011 1.00 90.06 93 GLY A N 1
ATOM 698 C CA . GLY A 1 93 ? 12.892 0.558 -21.740 1.00 90.06 93 GLY A CA 1
ATOM 699 C C . GLY A 1 93 ? 11.958 -0.506 -21.188 1.00 90.06 93 GLY A C 1
ATOM 700 O O . GLY A 1 93 ? 10.744 -0.369 -21.315 1.00 90.06 93 GLY A O 1
ATOM 701 N N . ALA A 1 94 ? 12.523 -1.542 -20.577 1.00 91.50 94 ALA A N 1
ATOM 702 C CA . ALA A 1 94 ? 11.766 -2.612 -19.939 1.00 91.50 94 ALA A CA 1
ATOM 703 C C . ALA A 1 94 ? 12.500 -3.136 -18.704 1.00 91.50 94 ALA A C 1
ATOM 705 O O . ALA A 1 94 ? 13.726 -3.029 -18.600 1.00 91.50 94 ALA A O 1
ATOM 706 N N . GLY A 1 95 ? 11.743 -3.731 -17.788 1.00 92.44 95 GLY A N 1
ATOM 707 C CA . GLY A 1 95 ? 12.255 -4.318 -16.553 1.00 92.44 95 GLY A CA 1
ATOM 708 C C . GLY A 1 95 ? 11.844 -3.536 -15.311 1.00 92.44 95 GLY A C 1
ATOM 709 O O . GLY A 1 95 ? 11.305 -2.434 -15.380 1.00 92.44 95 GLY A O 1
ATOM 710 N N . TRP A 1 96 ? 12.110 -4.128 -14.154 1.00 94.44 96 TRP A N 1
ATOM 711 C CA . TRP A 1 96 ? 11.647 -3.650 -12.863 1.00 94.44 96 TRP A CA 1
ATOM 712 C C . TRP A 1 96 ? 12.306 -2.317 -12.516 1.00 94.44 96 TRP A C 1
ATOM 714 O O . TRP A 1 96 ? 13.531 -2.227 -12.387 1.00 94.44 96 TRP A O 1
ATOM 724 N N . ARG A 1 97 ? 11.493 -1.267 -12.388 1.00 92.75 97 ARG A N 1
ATOM 725 C CA . ARG A 1 97 ? 11.975 0.116 -12.265 1.00 92.75 97 ARG A CA 1
ATOM 726 C C . ARG A 1 97 ? 11.998 0.644 -10.835 1.00 92.75 97 ARG A C 1
ATOM 728 O O . ARG A 1 97 ? 12.603 1.681 -10.574 1.00 92.75 97 ARG A O 1
ATOM 735 N N . GLY A 1 98 ? 11.382 -0.058 -9.897 1.00 86.38 98 GLY A N 1
ATOM 736 C CA . GLY A 1 98 ? 11.438 0.311 -8.492 1.00 86.38 98 GLY A CA 1
ATOM 737 C C . GLY A 1 98 ? 10.359 -0.373 -7.674 1.00 86.38 98 GLY A C 1
ATOM 738 O O . GLY A 1 98 ? 9.472 -1.015 -8.238 1.00 86.38 98 GLY A O 1
ATOM 739 N N . PRO A 1 99 ? 10.401 -0.216 -6.342 1.00 90.69 99 PRO A N 1
ATOM 740 C CA . PRO A 1 99 ? 9.264 -0.568 -5.516 1.00 90.69 99 PRO A CA 1
ATOM 741 C C . PRO A 1 99 ? 8.083 0.294 -5.964 1.00 90.69 99 PRO A C 1
ATOM 743 O O . PRO A 1 99 ? 8.114 1.520 -5.852 1.00 90.69 99 PRO A O 1
ATOM 746 N N . TYR A 1 100 ? 7.052 -0.346 -6.503 1.00 92.19 100 TYR A N 1
ATOM 747 C CA . TYR A 1 100 ? 5.809 0.302 -6.916 1.00 92.19 100 TYR A CA 1
ATOM 748 C C . TYR A 1 100 ? 4.887 0.560 -5.715 1.00 92.19 100 TYR A C 1
ATOM 750 O O . TYR A 1 100 ? 3.955 1.359 -5.800 1.00 92.19 100 TYR A O 1
ATOM 758 N N . LEU A 1 101 ? 5.156 -0.105 -4.588 1.00 92.19 101 LEU A N 1
ATOM 759 C CA . LEU A 1 101 ? 4.495 0.091 -3.304 1.00 92.19 101 LEU A CA 1
ATOM 760 C C . LEU A 1 101 ? 5.513 0.389 -2.202 1.00 92.19 101 LEU A C 1
ATOM 762 O O . LEU A 1 101 ? 6.576 -0.225 -2.120 1.00 92.19 101 LEU A O 1
ATOM 766 N N . SER A 1 102 ? 5.134 1.283 -1.291 1.00 86.50 102 SER A N 1
ATOM 767 C CA . SER A 1 102 ? 5.897 1.541 -0.071 1.00 86.50 102 SER A CA 1
ATOM 768 C C . SER A 1 102 ? 5.580 0.478 0.977 1.00 86.50 102 SER A C 1
ATOM 770 O O . SER A 1 102 ? 4.507 0.490 1.587 1.00 86.50 102 SER A O 1
ATOM 772 N N . ALA A 1 103 ? 6.520 -0.440 1.187 1.00 83.56 103 ALA A N 1
ATOM 773 C CA . ALA A 1 103 ? 6.431 -1.444 2.237 1.00 83.56 103 ALA A CA 1
ATOM 774 C C . ALA A 1 103 ? 6.726 -0.843 3.618 1.00 83.56 103 ALA A C 1
ATOM 776 O O . ALA A 1 103 ? 7.547 0.066 3.759 1.00 83.56 103 ALA A O 1
ATOM 777 N N . GLN A 1 104 ? 6.109 -1.405 4.654 1.00 83.56 104 GLN A N 1
ATOM 778 C CA . GLN A 1 104 ? 6.664 -1.316 6.002 1.00 83.56 104 GLN A CA 1
ATOM 779 C C . GLN A 1 104 ? 7.704 -2.423 6.166 1.00 83.56 104 GLN A C 1
ATOM 781 O O . GLN A 1 104 ? 7.591 -3.463 5.530 1.00 83.56 104 GLN A O 1
ATOM 786 N N . PHE A 1 105 ? 8.703 -2.232 7.020 1.00 80.25 105 PHE A N 1
ATOM 787 C CA . PHE A 1 105 ? 9.679 -3.282 7.303 1.00 80.25 105 PHE A CA 1
ATOM 788 C C . PHE A 1 105 ? 9.375 -3.915 8.651 1.00 80.25 105 PHE A C 1
ATOM 790 O O . PHE A 1 105 ? 9.299 -3.221 9.667 1.00 80.25 105 PHE A O 1
ATOM 797 N N . LYS A 1 106 ? 9.221 -5.237 8.659 1.00 78.94 106 LYS A N 1
ATOM 798 C CA . LYS A 1 106 ? 9.116 -6.036 9.878 1.00 78.94 106 LYS A CA 1
ATOM 799 C C . LYS A 1 106 ? 10.129 -7.166 9.785 1.00 78.94 106 LYS A C 1
ATOM 801 O O . LYS A 1 106 ? 10.159 -7.874 8.786 1.00 78.94 106 LYS A O 1
ATOM 806 N N . ASP A 1 107 ? 10.999 -7.276 10.785 1.00 84.75 107 ASP A N 1
ATOM 807 C CA . ASP A 1 107 ? 12.073 -8.280 10.827 1.00 84.75 107 ASP A CA 1
ATOM 808 C C . ASP A 1 107 ? 12.964 -8.274 9.562 1.00 84.75 107 ASP A C 1
ATOM 810 O O . ASP A 1 107 ? 13.425 -9.305 9.081 1.00 84.75 107 ASP A O 1
ATOM 814 N N . GLY A 1 108 ? 13.183 -7.082 8.990 1.00 79.38 108 GLY A N 1
ATOM 815 C CA . GLY A 1 108 ? 13.980 -6.882 7.774 1.00 79.38 108 GLY A CA 1
ATOM 816 C C . GLY A 1 108 ? 13.278 -7.249 6.462 1.00 79.38 108 GLY A C 1
ATOM 817 O O . GLY A 1 108 ? 13.879 -7.083 5.405 1.00 79.38 108 GLY A O 1
ATOM 818 N N . GLN A 1 109 ? 12.023 -7.705 6.503 1.00 78.44 109 GLN A N 1
ATOM 819 C CA . GLN A 1 109 ? 11.235 -8.047 5.318 1.00 78.44 109 GLN A CA 1
ATOM 820 C C . GLN A 1 109 ? 10.215 -6.945 4.989 1.00 78.44 109 GLN A C 1
ATOM 822 O O . GLN A 1 109 ? 9.586 -6.405 5.910 1.00 78.44 109 GLN A O 1
ATOM 827 N N . PRO A 1 110 ? 10.021 -6.605 3.700 1.00 82.44 110 PRO A N 1
ATOM 828 C CA . PRO A 1 110 ? 8.962 -5.699 3.289 1.00 82.44 110 PRO A CA 1
ATOM 829 C C . PRO A 1 110 ? 7.598 -6.374 3.475 1.00 82.44 110 PRO A C 1
ATOM 831 O O . PRO A 1 110 ? 7.309 -7.413 2.888 1.00 82.44 110 PRO A O 1
ATOM 834 N N . VAL A 1 111 ? 6.742 -5.762 4.286 1.00 84.56 111 VAL A N 1
ATOM 835 C CA . VAL A 1 111 ? 5.367 -6.183 4.542 1.00 84.56 111 VAL A CA 1
ATOM 836 C C . VAL A 1 111 ? 4.399 -5.078 4.133 1.00 84.56 111 VAL A C 1
ATOM 838 O O . VAL A 1 111 ? 4.609 -3.890 4.394 1.00 84.56 111 VAL A O 1
ATOM 841 N N . PHE A 1 112 ? 3.301 -5.474 3.500 1.00 89.12 112 PHE A N 1
ATOM 842 C CA . PHE A 1 112 ? 2.206 -4.586 3.136 1.00 89.12 112 PHE A CA 1
ATOM 843 C C . PHE A 1 112 ? 0.909 -5.271 3.549 1.00 89.12 112 PHE A C 1
ATOM 845 O O . PHE A 1 112 ? 0.573 -6.321 3.014 1.00 89.12 112 PHE A O 1
ATOM 852 N N . ARG A 1 113 ? 0.221 -4.708 4.546 1.00 88.69 113 ARG A N 1
ATOM 853 C CA . ARG A 1 113 ? -0.955 -5.313 5.188 1.00 88.69 113 ARG A CA 1
ATOM 854 C C . ARG A 1 113 ? -2.192 -4.444 5.036 1.00 88.69 113 ARG A C 1
ATOM 856 O O . ARG A 1 113 ? -2.092 -3.230 4.829 1.00 88.69 113 ARG A O 1
ATOM 863 N N . ASP A 1 114 ? -3.349 -5.086 5.098 1.00 89.31 114 ASP A N 1
ATOM 864 C CA . ASP A 1 114 ? -4.645 -4.411 5.136 1.00 89.31 114 ASP A CA 1
ATOM 865 C C . ASP A 1 114 ? -4.940 -3.801 6.527 1.00 89.31 114 ASP A C 1
ATOM 867 O O . ASP A 1 114 ? -4.109 -3.845 7.439 1.00 89.31 114 ASP A O 1
ATOM 871 N N . 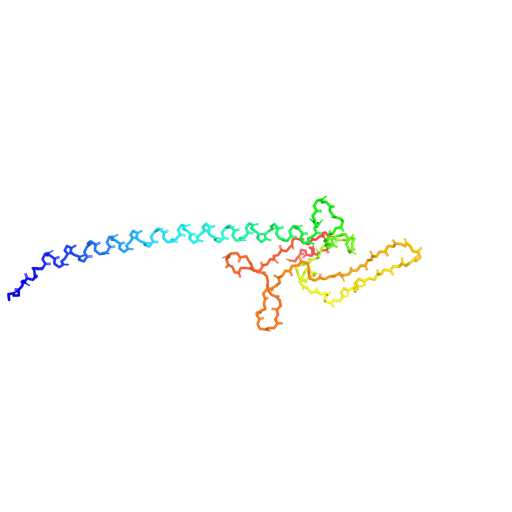GLY A 1 115 ? -6.124 -3.203 6.692 1.00 86.81 115 GLY A N 1
ATOM 872 C CA . GLY A 1 115 ? -6.560 -2.627 7.970 1.00 86.81 115 GLY A CA 1
ATOM 873 C C . GLY A 1 115 ? -6.787 -3.656 9.084 1.00 86.81 115 GLY A C 1
ATOM 874 O O . GLY A 1 115 ? -6.864 -3.280 10.248 1.00 86.81 115 GLY A O 1
ATOM 875 N N . TRP A 1 116 ? -6.857 -4.944 8.752 1.00 88.38 116 TRP A N 1
ATOM 876 C CA . TRP A 1 116 ? -7.028 -6.048 9.698 1.00 88.38 116 TRP A CA 1
ATOM 877 C C . TRP A 1 116 ? -5.719 -6.791 9.994 1.00 88.38 116 TRP A C 1
ATOM 879 O O . TRP A 1 116 ? -5.691 -7.673 10.849 1.00 88.38 116 TRP A O 1
ATOM 889 N N . GLY A 1 117 ? -4.620 -6.409 9.339 1.00 86.62 117 GLY A N 1
ATOM 890 C CA . GLY A 1 117 ? -3.312 -7.029 9.510 1.00 86.62 117 GLY A CA 1
ATOM 891 C C . GLY A 1 117 ? -3.093 -8.287 8.669 1.00 86.62 117 GLY A C 1
ATOM 892 O O . GLY A 1 117 ? -2.093 -8.971 8.903 1.00 86.62 117 GLY A O 1
ATOM 893 N N . ASN A 1 118 ? -3.975 -8.576 7.709 1.00 88.00 118 ASN A N 1
ATOM 894 C CA . ASN A 1 118 ? -3.817 -9.679 6.768 1.00 88.00 118 ASN A CA 1
ATOM 895 C C . ASN A 1 118 ? -2.841 -9.313 5.645 1.00 88.00 118 ASN A C 1
ATOM 897 O O . ASN A 1 118 ? -2.700 -8.143 5.266 1.00 88.00 118 ASN A O 1
ATOM 901 N N . ASP A 1 119 ? -2.206 -10.342 5.090 1.00 84.06 119 ASP A N 1
ATOM 902 C CA . ASP A 1 119 ? -1.392 -10.227 3.885 1.00 84.06 119 ASP A CA 1
ATOM 903 C C . ASP A 1 119 ? -2.283 -10.260 2.630 1.00 84.06 119 ASP A C 1
ATOM 905 O O . ASP A 1 119 ? -3.390 -10.805 2.634 1.00 84.06 119 ASP A O 1
ATOM 909 N N . TRP A 1 120 ? -1.808 -9.663 1.535 1.00 79.94 120 TRP A N 1
ATOM 910 C CA . TRP A 1 120 ? -2.573 -9.594 0.289 1.00 79.94 120 TRP A CA 1
ATOM 911 C C . TRP A 1 120 ? -2.326 -10.819 -0.576 1.00 79.94 120 TRP A C 1
ATOM 913 O O . TRP A 1 120 ? -1.193 -11.099 -0.964 1.00 79.94 120 TRP A O 1
ATOM 923 N N . GLN A 1 121 ? -3.409 -11.476 -0.980 1.00 77.38 121 GLN A N 1
ATOM 924 C CA . GLN A 1 121 ? -3.374 -12.468 -2.042 1.00 77.38 121 GLN A CA 1
ATOM 925 C C . GLN A 1 121 ? -3.861 -11.821 -3.338 1.00 77.38 121 GLN A C 1
ATOM 927 O O . GLN A 1 121 ? -5.048 -11.532 -3.499 1.00 77.38 121 GLN A O 1
ATOM 932 N N . LEU A 1 122 ? -2.941 -11.566 -4.269 1.00 72.12 122 LEU A N 1
ATOM 933 C CA . LEU A 1 122 ? -3.333 -11.242 -5.635 1.00 72.12 122 LEU A CA 1
ATOM 934 C C . LEU A 1 122 ? -3.819 -12.528 -6.302 1.00 72.12 122 LEU A C 1
ATOM 936 O O . LEU A 1 122 ? -3.199 -13.582 -6.170 1.00 72.12 122 LEU A O 1
ATOM 940 N N . TRP A 1 123 ? -4.948 -12.449 -7.000 1.00 62.78 123 TRP A N 1
ATOM 941 C CA . TRP A 1 123 ? -5.391 -13.560 -7.828 1.00 62.78 123 TRP A CA 1
ATOM 942 C C . TRP A 1 123 ? -4.330 -13.809 -8.909 1.00 62.78 123 TRP A C 1
ATOM 944 O O . TRP A 1 123 ? -3.953 -12.851 -9.592 1.00 62.78 123 TRP A O 1
ATOM 954 N N . PRO A 1 124 ? -3.834 -15.046 -9.086 1.00 59.03 124 PRO A N 1
ATOM 955 C CA . PRO A 1 124 ? -2.802 -15.310 -10.073 1.00 59.03 124 PRO A CA 1
ATOM 956 C C . PRO A 1 124 ? -3.316 -14.941 -11.467 1.00 59.03 124 PRO A C 1
ATOM 958 O O . PRO A 1 124 ? -4.381 -15.395 -11.894 1.00 59.03 124 PRO A O 1
ATOM 961 N N . ALA A 1 125 ? -2.554 -14.123 -12.196 1.00 54.22 125 ALA A N 1
ATOM 962 C CA . ALA A 1 125 ? -2.785 -13.902 -13.616 1.00 54.22 125 ALA A CA 1
ATOM 963 C C . ALA A 1 125 ? -2.612 -15.253 -14.328 1.00 54.22 125 ALA A C 1
ATOM 965 O O . ALA A 1 125 ? -1.494 -15.740 -14.443 1.00 54.22 125 ALA A O 1
ATOM 966 N N . ALA A 1 126 ? -3.739 -15.890 -14.670 1.00 44.06 126 ALA A N 1
ATOM 967 C CA . ALA A 1 126 ? -3.897 -17.148 -15.409 1.00 44.06 126 ALA A CA 1
ATOM 968 C C . ALA A 1 126 ? -2.590 -17.938 -15.649 1.00 44.06 126 ALA A C 1
ATOM 970 O O . ALA A 1 126 ? -1.927 -17.769 -16.669 1.00 44.06 126 ALA A O 1
ATOM 971 N N . GLY A 1 127 ? -2.233 -18.813 -14.702 1.00 47.31 127 GLY A N 1
ATOM 972 C CA . GLY A 1 127 ? -1.077 -19.708 -14.845 1.00 47.31 127 GLY A CA 1
ATOM 973 C C . GLY A 1 127 ? -0.668 -20.486 -13.591 1.00 47.31 127 GLY A C 1
ATOM 974 O O . GLY A 1 127 ? -0.002 -21.505 -13.714 1.00 47.31 127 GLY A O 1
ATOM 975 N N . ALA A 1 128 ? -1.092 -20.062 -12.394 1.00 46.88 128 ALA A N 1
ATOM 976 C CA . ALA A 1 128 ? -0.668 -20.676 -11.126 1.00 46.88 128 ALA A CA 1
ATOM 977 C C . ALA A 1 128 ? -1.802 -21.344 -10.319 1.00 46.88 128 ALA A C 1
ATOM 979 O O . ALA A 1 128 ? -1.642 -21.606 -9.132 1.00 46.88 128 ALA A O 1
ATOM 980 N N . ALA A 1 129 ? -2.947 -21.638 -10.941 1.00 44.69 129 ALA A N 1
ATOM 981 C CA . ALA A 1 129 ? -4.002 -22.440 -10.319 1.00 44.69 129 ALA A CA 1
ATOM 982 C C . ALA A 1 129 ? -3.829 -23.916 -10.707 1.00 44.69 129 ALA A C 1
ATOM 984 O O . ALA A 1 129 ? -4.584 -24.465 -11.508 1.00 44.69 129 ALA A O 1
ATOM 985 N N . GLY A 1 130 ? -2.803 -24.556 -10.145 1.00 40.97 130 GLY A N 1
ATOM 986 C CA . GLY A 1 130 ? -2.868 -25.993 -9.914 1.00 40.97 130 GLY A CA 1
ATOM 987 C C . GLY A 1 130 ? -3.892 -26.222 -8.809 1.00 40.97 130 GLY A C 1
ATOM 988 O O . GLY A 1 130 ? -3.599 -25.968 -7.646 1.00 40.97 130 GLY A O 1
ATOM 989 N N . TYR A 1 131 ? -5.106 -26.626 -9.178 1.00 40.41 131 TYR A N 1
ATOM 990 C CA . TYR A 1 131 ? -6.065 -27.170 -8.223 1.00 40.41 131 TYR A CA 1
ATOM 991 C C . TYR A 1 131 ? -5.499 -28.496 -7.705 1.00 40.41 131 TYR A C 1
ATOM 993 O O . TYR A 1 131 ? -5.382 -29.457 -8.469 1.00 40.41 131 TYR A O 1
ATOM 1001 N N . GLY A 1 132 ? -5.105 -28.507 -6.435 1.00 36.19 132 GLY A N 1
ATOM 1002 C CA . GLY A 1 132 ? -4.840 -29.698 -5.633 1.00 36.19 132 GLY A CA 1
ATOM 1003 C C . GLY A 1 132 ? -5.788 -29.720 -4.448 1.00 36.19 132 GLY A C 1
ATOM 1004 O O . GLY A 1 132 ? -6.091 -28.615 -3.942 1.00 36.19 132 GLY A O 1
#